Protein AF-A0A6G6K482-F1 (afdb_monomer_lite)

pLDDT: mean 82.24, std 5.98, range [58.75, 89.56]

Secondary structure (DSSP, 8-state):
-HHHHHHHHHHHHH---GGGS-GGG--HHHHHHHHHHHHHHT-

Structure (mmCIF, N/CA/C/O backbone):
data_AF-A0A6G6K482-F1
#
_entry.id   AF-A0A6G6K482-F1
#
loop_
_atom_site.group_PDB
_atom_site.id
_atom_site.type_symbol
_atom_site.label_atom_id
_atom_site.label_alt_id
_atom_site.label_comp_id
_atom_site.label_asym_id
_atom_site.label_entity_id
_atom_site.label_seq_id
_atom_site.pdbx_PDB_ins_code
_atom_site.Cartn_x
_atom_site.Cartn_y
_atom_site.Cartn_z
_atom_site.occupancy
_atom_site.B_iso_or_equiv
_atom_site.auth_seq_id
_atom_site.auth_comp_id
_atom_site.auth_asym_id
_atom_site.auth_atom_id
_atom_site.pdbx_PDB_model_num
ATOM 1 N N . MET A 1 1 ? -7.611 3.417 -11.347 1.00 58.75 1 MET A N 1
ATOM 2 C CA . MET A 1 1 ? -7.631 2.900 -9.959 1.00 58.75 1 MET A CA 1
ATOM 3 C C . MET A 1 1 ? -7.182 1.437 -9.836 1.00 58.75 1 MET A C 1
ATOM 5 O O . MET A 1 1 ? -6.685 1.084 -8.779 1.00 58.75 1 MET A O 1
ATOM 9 N N . GLY A 1 2 ? -7.295 0.593 -10.879 1.00 70.25 2 GLY A N 1
ATOM 10 C CA . GLY A 1 2 ? -6.933 -0.836 -10.794 1.00 70.25 2 GLY A CA 1
ATOM 11 C C . GLY A 1 2 ? -5.463 -1.123 -10.453 1.00 70.25 2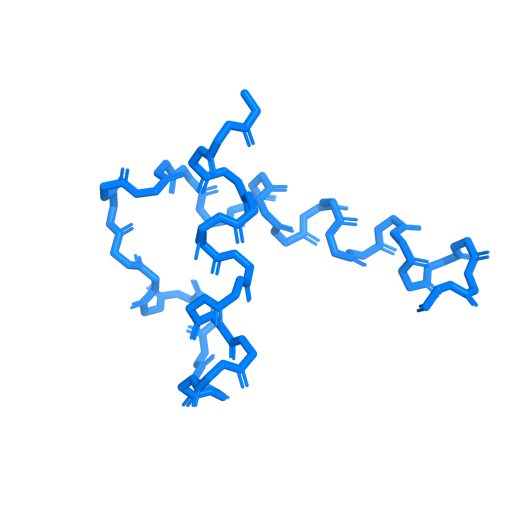 GLY A C 1
ATOM 12 O O . GLY A 1 2 ? -5.199 -1.877 -9.531 1.00 70.25 2 GLY A O 1
ATOM 13 N N . LEU A 1 3 ? -4.508 -0.450 -11.108 1.00 76.81 3 LEU A N 1
ATOM 14 C CA . LEU A 1 3 ? -3.064 -0.713 -10.946 1.00 76.81 3 LEU A CA 1
ATOM 15 C C . LEU A 1 3 ? -2.516 -0.427 -9.534 1.00 76.81 3 LEU A C 1
ATOM 17 O O . LEU A 1 3 ? -1.549 -1.050 -9.107 1.00 76.81 3 LEU A O 1
ATOM 21 N N . LEU A 1 4 ? -3.152 0.492 -8.803 1.00 79.19 4 LEU A N 1
ATOM 22 C CA . LEU A 1 4 ? -2.719 0.923 -7.474 1.00 79.19 4 LEU A CA 1
ATOM 23 C C . LEU A 1 4 ? -3.098 -0.100 -6.398 1.00 79.19 4 LEU A C 1
ATOM 25 O O . LEU A 1 4 ? -2.281 -0.431 -5.543 1.00 79.19 4 LEU A O 1
ATOM 29 N N . LEU A 1 5 ? -4.321 -0.634 -6.488 1.00 82.56 5 LEU A N 1
ATOM 30 C CA . LEU A 1 5 ? -4.789 -1.730 -5.639 1.00 82.56 5 LEU A CA 1
ATOM 31 C C . LEU A 1 5 ? -4.022 -3.016 -5.944 1.00 82.56 5 LEU A C 1
ATOM 33 O O . LEU A 1 5 ? -3.592 -3.692 -5.019 1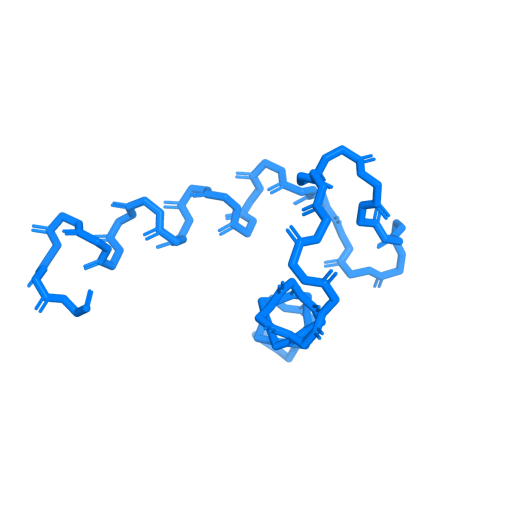.00 82.56 5 LEU A O 1
ATO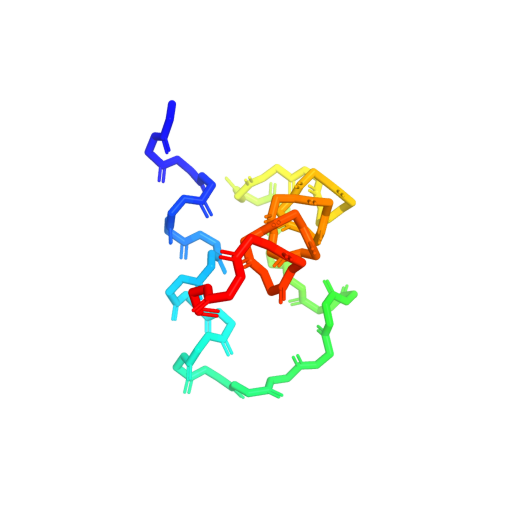M 37 N N . ASP A 1 6 ? -3.784 -3.316 -7.221 1.00 84.44 6 ASP A N 1
ATOM 38 C CA . ASP A 1 6 ? -3.000 -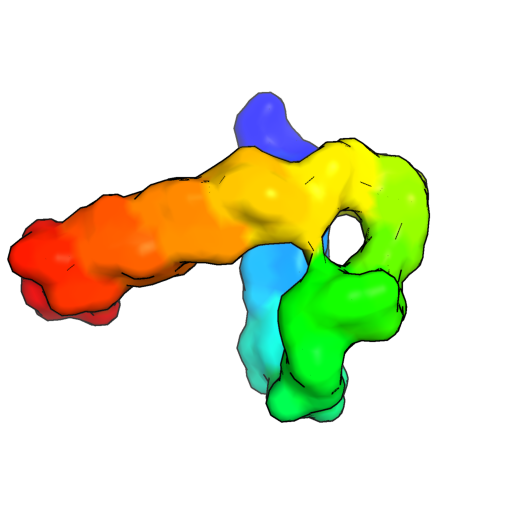4.479 -7.647 1.00 84.44 6 ASP A CA 1
ATOM 39 C C . ASP A 1 6 ? -1.561 -4.426 -7.098 1.00 84.44 6 ASP A C 1
ATOM 41 O O . ASP A 1 6 ? -1.067 -5.401 -6.527 1.00 84.44 6 ASP A O 1
ATOM 45 N N . GLY A 1 7 ? -0.915 -3.256 -7.172 1.00 85.12 7 GLY A N 1
ATOM 46 C CA . GLY A 1 7 ? 0.405 -3.029 -6.581 1.00 85.12 7 GLY A CA 1
ATOM 47 C C . GLY A 1 7 ? 0.410 -3.122 -5.050 1.00 85.12 7 GLY A C 1
ATOM 48 O O . GLY A 1 7 ? 1.344 -3.670 -4.461 1.00 85.12 7 GLY A O 1
ATOM 49 N N . LEU A 1 8 ? -0.653 -2.653 -4.390 1.00 84.69 8 LEU A N 1
ATOM 50 C CA . LEU A 1 8 ? -0.808 -2.781 -2.942 1.00 84.69 8 LEU A CA 1
ATOM 51 C C . LEU A 1 8 ? -1.027 -4.241 -2.510 1.00 84.69 8 LEU A C 1
ATOM 53 O O . LEU A 1 8 ? -0.360 -4.710 -1.588 1.00 84.69 8 LEU A O 1
ATOM 57 N N . PHE A 1 9 ? -1.897 -4.990 -3.190 1.00 85.25 9 PHE A N 1
ATOM 58 C CA . PHE A 1 9 ? -2.113 -6.414 -2.919 1.00 85.25 9 PHE A CA 1
ATOM 59 C C . PHE A 1 9 ? -0.861 -7.242 -3.203 1.00 85.25 9 PHE A C 1
ATOM 61 O O . PHE A 1 9 ? -0.544 -8.156 -2.440 1.00 85.25 9 PHE A O 1
ATOM 68 N N . TYR A 1 10 ? -0.097 -6.890 -4.239 1.00 85.12 10 TYR A N 1
ATOM 69 C CA . TYR A 1 10 ? 1.209 -7.492 -4.488 1.00 85.12 10 TYR A CA 1
ATOM 70 C C . TYR A 1 10 ? 2.153 -7.293 -3.294 1.00 85.12 10 TYR A C 1
ATOM 72 O O . TYR A 1 10 ? 2.766 -8.256 -2.832 1.00 85.12 10 TYR A O 1
ATOM 80 N N . ARG A 1 11 ? 2.223 -6.075 -2.737 1.00 84.12 11 ARG A N 1
ATOM 81 C CA . ARG A 1 11 ? 3.031 -5.765 -1.545 1.00 84.12 11 ARG A CA 1
ATOM 82 C C . ARG A 1 11 ? 2.568 -6.516 -0.297 1.00 84.12 11 ARG A C 1
ATOM 84 O O . ARG A 1 11 ? 3.418 -6.959 0.478 1.00 84.12 11 ARG A O 1
ATOM 91 N N . LEU A 1 12 ? 1.257 -6.638 -0.093 1.00 83.81 12 LEU A N 1
ATOM 92 C CA . LEU A 1 12 ? 0.679 -7.385 1.028 1.00 83.81 12 LEU A CA 1
ATOM 93 C C . LEU A 1 12 ? 0.981 -8.885 0.911 1.00 83.81 12 LEU A C 1
ATOM 95 O O . LEU A 1 12 ? 1.253 -9.532 1.916 1.00 83.81 12 LEU A O 1
ATOM 99 N N . ARG A 1 13 ? 1.010 -9.424 -0.313 1.00 85.62 13 ARG A N 1
ATOM 100 C CA . ARG A 1 13 ? 1.319 -10.834 -0.576 1.00 85.62 13 ARG A CA 1
ATOM 101 C C . ARG A 1 13 ? 2.811 -11.163 -0.485 1.00 85.62 13 ARG A C 1
ATOM 103 O O . ARG A 1 13 ? 3.158 -12.220 0.025 1.00 85.62 13 ARG A O 1
ATOM 110 N N . ASN A 1 14 ? 3.682 -10.298 -1.008 1.00 84.44 14 ASN A N 1
ATOM 111 C CA . ASN A 1 14 ? 5.127 -10.561 -1.080 1.00 84.44 14 ASN A CA 1
ATOM 112 C C . ASN A 1 14 ? 5.924 -10.018 0.111 1.00 84.44 14 ASN A C 1
ATOM 114 O O . ASN A 1 14 ? 7.085 -10.373 0.271 1.00 84.44 14 ASN A O 1
ATOM 118 N N . ALA A 1 15 ? 5.355 -9.125 0.921 1.00 76.38 15 ALA A N 1
ATOM 119 C CA . ALA A 1 15 ? 6.012 -8.471 2.055 1.00 76.38 15 ALA A CA 1
ATOM 120 C C . ALA A 1 15 ? 7.345 -7.710 1.764 1.00 76.38 15 ALA A C 1
ATOM 122 O O . ALA A 1 15 ? 7.900 -7.095 2.678 1.00 76.38 15 ALA A O 1
ATOM 123 N N . GLY A 1 16 ? 7.834 -7.690 0.518 1.00 82.50 16 GLY A N 1
ATOM 124 C CA . GLY A 1 16 ? 9.134 -7.141 0.111 1.00 82.50 16 GLY A CA 1
ATOM 125 C C . GLY A 1 16 ? 9.220 -5.607 0.070 1.00 82.50 16 GLY A C 1
ATOM 126 O O . GLY A 1 16 ? 8.212 -4.917 0.190 1.00 82.50 16 GLY A O 1
ATOM 127 N N . PRO A 1 17 ? 10.417 -5.019 -0.070 1.00 82.00 17 PRO A N 1
ATOM 128 C CA . PRO A 1 17 ? 10.599 -3.565 -0.069 1.00 82.00 17 PRO A CA 1
ATOM 129 C C . PRO A 1 17 ? 9.834 -2.877 -1.214 1.00 82.00 17 PRO A C 1
ATOM 131 O O . PRO A 1 17 ? 9.790 -3.375 -2.331 1.00 82.00 17 PRO A O 1
ATOM 134 N N . TRP A 1 18 ? 9.280 -1.680 -0.968 1.00 81.50 18 TRP A N 1
ATOM 135 C CA . TRP A 1 18 ? 8.506 -0.910 -1.966 1.00 81.50 18 TRP A CA 1
ATOM 136 C C . TRP A 1 18 ? 9.269 -0.606 -3.263 1.00 81.50 18 TRP A C 1
ATOM 138 O O . TRP A 1 18 ? 8.657 -0.400 -4.303 1.00 81.50 18 TRP A O 1
ATOM 148 N N . ARG A 1 19 ? 10.603 -0.580 -3.199 1.00 80.25 19 ARG A N 1
ATOM 149 C CA . ARG A 1 19 ? 11.491 -0.385 -4.353 1.00 80.25 19 ARG A CA 1
ATOM 150 C C . ARG A 1 19 ? 11.506 -1.559 -5.329 1.00 80.25 19 ARG A C 1
ATOM 152 O O . ARG A 1 19 ? 11.914 -1.363 -6.462 1.00 80.25 19 ARG A O 1
ATOM 159 N N . ASP A 1 20 ? 11.098 -2.741 -4.884 1.00 84.19 20 ASP A N 1
ATOM 160 C CA . ASP A 1 20 ? 11.080 -3.960 -5.697 1.00 84.19 20 ASP A CA 1
ATOM 161 C C . ASP A 1 20 ? 9.728 -4.164 -6.402 1.00 84.19 20 ASP A C 1
ATOM 163 O O . ASP A 1 20 ? 9.424 -5.223 -6.946 1.00 84.19 20 ASP A O 1
ATOM 167 N N . LEU A 1 21 ? 8.859 -3.150 -6.354 1.00 82.44 21 LEU A N 1
ATOM 168 C CA . LEU A 1 21 ? 7.546 -3.243 -6.959 1.00 82.44 21 LEU A CA 1
ATOM 169 C C . LEU A 1 21 ? 7.669 -3.175 -8.491 1.00 82.44 21 LEU A C 1
ATOM 171 O O . LEU A 1 21 ? 8.281 -2.238 -9.008 1.00 82.44 21 LEU A O 1
ATOM 175 N N . PRO A 1 22 ? 7.062 -4.118 -9.228 1.00 81.81 22 PRO A N 1
ATOM 176 C CA . PRO A 1 22 ? 7.106 -4.117 -10.683 1.00 81.81 22 PRO A CA 1
ATOM 177 C C . PRO A 1 22 ? 6.559 -2.817 -11.288 1.00 81.81 22 PRO A C 1
ATOM 179 O O . PRO A 1 22 ? 5.446 -2.396 -10.966 1.00 81.81 22 PRO A O 1
ATOM 182 N N . GLU A 1 23 ? 7.289 -2.237 -12.244 1.00 79.88 23 GLU A N 1
ATOM 183 C CA . GLU A 1 23 ? 6.943 -0.957 -12.889 1.00 79.88 23 GLU A CA 1
ATOM 184 C C . GLU A 1 23 ? 5.585 -0.990 -13.625 1.00 79.88 23 GLU A C 1
ATOM 186 O O . GLU A 1 23 ? 4.943 0.040 -13.815 1.00 79.88 23 GLU A O 1
ATOM 191 N N . ARG A 1 24 ? 5.072 -2.193 -13.939 1.00 83.94 24 ARG A N 1
ATOM 192 C CA . ARG A 1 24 ? 3.721 -2.422 -14.496 1.00 83.94 24 ARG A CA 1
ATOM 193 C C . ARG A 1 24 ? 2.585 -1.857 -13.635 1.00 83.94 24 ARG A C 1
ATOM 195 O O . ARG A 1 24 ? 1.498 -1.624 -14.153 1.00 83.94 24 ARG A O 1
ATOM 202 N N . PHE A 1 25 ? 2.809 -1.676 -12.334 1.00 79.19 25 PHE A N 1
ATOM 203 C CA . PHE A 1 25 ? 1.823 -1.100 -11.414 1.00 79.19 25 PHE A CA 1
ATOM 204 C C . PHE A 1 25 ?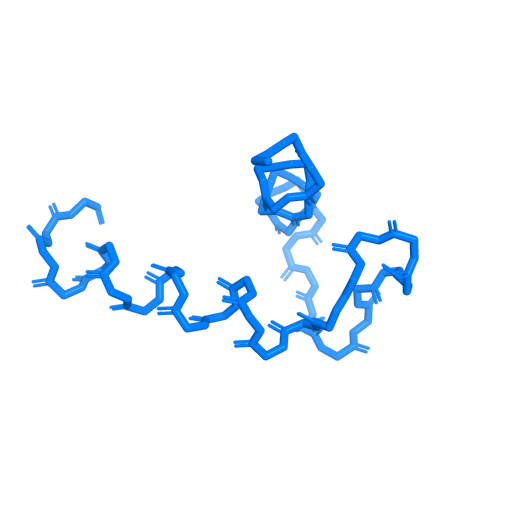 1.901 0.433 -11.343 1.00 79.19 25 PHE A C 1
ATOM 206 O O . PHE A 1 25 ? 1.078 1.068 -10.682 1.00 79.19 25 PHE A O 1
ATOM 213 N N . GLY A 1 26 ? 2.863 1.033 -12.048 1.00 80.31 26 GLY A N 1
ATOM 214 C CA . GLY A 1 26 ? 3.182 2.448 -11.977 1.00 80.31 26 GLY A CA 1
ATOM 215 C C . GLY A 1 26 ? 4.174 2.778 -10.854 1.00 80.31 26 GLY A C 1
ATOM 216 O O . GLY A 1 26 ? 4.726 1.884 -10.209 1.00 80.31 26 GLY A O 1
ATOM 217 N N . PRO A 1 27 ? 4.421 4.075 -10.607 1.00 83.06 27 PRO A N 1
ATOM 218 C CA . PRO A 1 27 ? 5.422 4.517 -9.645 1.00 83.06 27 PRO A CA 1
ATOM 219 C C . PRO A 1 27 ? 5.091 4.044 -8.225 1.00 83.06 27 PRO A C 1
ATOM 221 O O . PRO A 1 27 ? 4.035 4.378 -7.676 1.00 83.06 27 PRO A O 1
ATOM 224 N N . TYR A 1 28 ? 6.027 3.339 -7.580 1.00 82.56 28 TYR A N 1
ATOM 225 C CA . TYR A 1 28 ? 5.860 2.878 -6.196 1.00 82.56 28 TYR A CA 1
ATOM 226 C C . TYR A 1 28 ? 5.573 4.036 -5.224 1.00 82.56 28 TYR A C 1
ATOM 228 O O . TYR A 1 28 ? 4.864 3.847 -4.239 1.00 82.56 28 TYR A O 1
ATOM 236 N N . SER A 1 29 ? 6.069 5.248 -5.511 1.00 84.38 29 SER A N 1
ATOM 237 C CA . SER A 1 29 ? 5.825 6.462 -4.719 1.00 84.38 29 SER A CA 1
ATOM 238 C C . SER A 1 29 ? 4.339 6.800 -4.601 1.00 84.38 29 SER A C 1
ATOM 240 O O . SER A 1 29 ? 3.896 7.272 -3.555 1.00 84.38 29 SER A O 1
ATOM 242 N N . THR A 1 30 ? 3.553 6.523 -5.644 1.00 85.69 30 THR A N 1
ATOM 243 C CA . THR A 1 30 ? 2.105 6.744 -5.631 1.00 85.69 30 THR A CA 1
ATOM 244 C C . THR A 1 30 ? 1.431 5.746 -4.692 1.00 85.69 30 THR A C 1
ATOM 246 O O . THR A 1 30 ? 0.695 6.156 -3.798 1.00 85.69 30 THR A O 1
ATOM 249 N N . ILE A 1 31 ? 1.728 4.451 -4.827 1.00 86.31 31 ILE A N 1
ATOM 250 C CA . ILE A 1 31 ? 1.147 3.395 -3.979 1.00 86.31 31 ILE A CA 1
ATOM 251 C C . ILE A 1 31 ? 1.564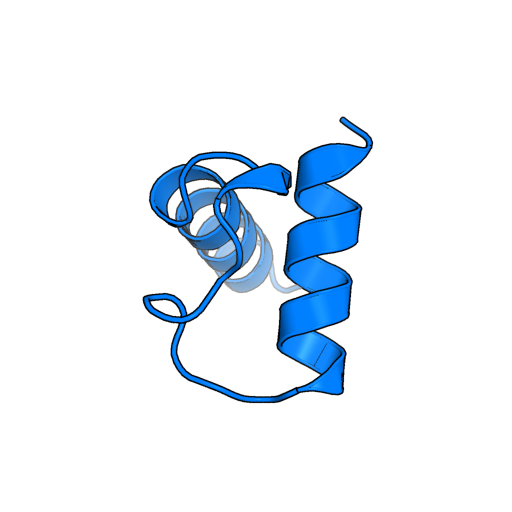 3.592 -2.515 1.00 86.31 31 ILE A C 1
ATOM 253 O O . ILE A 1 31 ? 0.728 3.510 -1.618 1.00 86.31 31 ILE A O 1
ATOM 257 N N . HIS A 1 32 ? 2.830 3.935 -2.271 1.00 86.06 32 HIS A N 1
ATOM 258 C CA . HIS A 1 32 ? 3.346 4.234 -0.938 1.00 86.06 32 HIS A CA 1
ATOM 259 C C . HIS A 1 32 ? 2.659 5.455 -0.307 1.00 86.06 32 HIS A C 1
ATOM 261 O O . HIS A 1 32 ? 2.311 5.425 0.872 1.00 86.06 32 HIS A O 1
ATOM 267 N N . GLY A 1 33 ? 2.423 6.519 -1.083 1.00 88.50 33 GLY A N 1
ATOM 268 C CA . GLY A 1 33 ? 1.693 7.700 -0.615 1.00 88.50 33 GLY A CA 1
ATOM 269 C C . GLY A 1 33 ? 0.254 7.377 -0.207 1.00 88.50 33 GLY A C 1
ATOM 270 O O . GLY A 1 33 ? -0.201 7.825 0.845 1.00 88.50 33 GLY A O 1
ATOM 271 N N . TRP A 1 34 ? -0.439 6.546 -0.989 1.00 85.81 34 TRP A N 1
ATOM 272 C CA . TRP A 1 34 ? -1.782 6.061 -0.656 1.00 85.81 34 TRP A CA 1
ATOM 273 C C . TRP A 1 34 ? -1.793 5.157 0.574 1.00 85.81 34 TRP A C 1
ATOM 275 O O . TRP A 1 34 ? -2.598 5.379 1.473 1.00 85.81 34 TRP A O 1
ATOM 285 N N . HIS A 1 35 ? -0.859 4.209 0.661 1.00 84.69 35 HIS A N 1
ATOM 286 C CA . HIS A 1 35 ? -0.699 3.356 1.836 1.00 84.69 35 HIS A CA 1
ATOM 287 C C . HIS A 1 35 ? -0.448 4.187 3.103 1.00 84.69 35 HIS A C 1
ATOM 289 O O . HIS A 1 35 ? -1.097 3.981 4.122 1.00 84.69 35 HIS A O 1
ATOM 295 N N . SER A 1 36 ? 0.447 5.179 3.036 1.00 87.75 36 SER A N 1
ATOM 296 C CA . SER A 1 36 ? 0.713 6.081 4.161 1.00 87.75 36 SER A CA 1
ATOM 297 C C . SER A 1 36 ? -0.507 6.925 4.532 1.00 87.75 36 SER A C 1
ATOM 299 O O . SER A 1 36 ? -0.712 7.209 5.709 1.00 87.75 36 SER A O 1
ATOM 301 N N . ARG A 1 37 ? -1.327 7.317 3.553 1.00 89.06 37 ARG A N 1
ATOM 302 C CA . ARG A 1 37 ? -2.572 8.046 3.805 1.00 89.06 37 ARG A CA 1
ATOM 303 C C . ARG A 1 37 ? -3.607 7.179 4.517 1.00 89.06 37 ARG A C 1
ATOM 305 O O . ARG A 1 37 ? -4.193 7.651 5.478 1.00 89.06 37 ARG A O 1
ATOM 312 N N . TRP A 1 38 ? -3.782 5.928 4.103 1.00 84.56 38 TRP A N 1
ATOM 313 C CA . TRP A 1 38 ? -4.690 4.991 4.775 1.00 84.56 38 TRP A CA 1
ATOM 314 C C . TRP A 1 38 ? -4.227 4.650 6.188 1.00 84.56 38 TRP A C 1
ATOM 316 O O . TRP A 1 38 ? -5.021 4.744 7.116 1.00 84.56 38 TRP A O 1
ATOM 326 N N . ALA A 1 39 ? -2.929 4.400 6.372 1.00 84.75 39 ALA A N 1
ATOM 327 C CA . ALA A 1 39 ? -2.359 4.174 7.698 1.00 84.75 39 ALA A CA 1
ATOM 328 C C . ALA A 1 39 ? -2.547 5.385 8.635 1.00 84.75 39 ALA A C 1
ATOM 330 O O . ALA A 1 39 ? -2.673 5.224 9.845 1.00 84.75 39 ALA A O 1
ATOM 331 N N . LYS A 1 40 ? -2.570 6.610 8.089 1.00 88.12 40 LYS A N 1
ATOM 332 C CA . LYS A 1 40 ? -2.884 7.831 8.850 1.00 88.12 40 LYS A CA 1
ATOM 333 C C . LYS A 1 40 ? -4.375 7.991 9.142 1.00 88.12 40 LYS A C 1
ATOM 335 O O . LYS A 1 40 ? -4.708 8.503 10.203 1.00 88.12 40 LYS A O 1
ATOM 340 N N . ASP A 1 41 ? -5.241 7.560 8.229 1.00 89.56 41 ASP A N 1
ATOM 341 C CA . ASP A 1 41 ? -6.698 7.536 8.426 1.00 89.56 41 ASP A CA 1
ATOM 342 C C . ASP A 1 41 ? -7.157 6.400 9.365 1.00 89.56 41 ASP A C 1
ATOM 344 O O . ASP A 1 41 ? -8.333 6.335 9.712 1.00 89.56 41 ASP A O 1
ATOM 348 N N . GLY A 1 42 ? -6.245 5.536 9.826 1.00 77.94 42 GLY A N 1
ATOM 349 C CA . GLY A 1 42 ? -6.546 4.460 10.777 1.00 77.94 42 GLY A CA 1
ATOM 350 C C . GLY A 1 42 ? -7.113 3.191 10.139 1.00 77.94 42 GLY A C 1
ATOM 351 O O . GLY A 1 42 ? -7.737 2.393 10.838 1.00 77.94 42 GLY A O 1
ATOM 352 N N . LEU A 1 43 ? -6.907 3.024 8.829 1.00 62.75 43 LEU A N 1
ATOM 353 C CA . LEU A 1 43 ? -7.113 1.769 8.100 1.00 62.75 43 LEU A CA 1
ATOM 354 C C . LEU A 1 43 ? -5.960 0.787 8.337 1.00 62.75 43 LEU A C 1
ATOM 356 O O . LEU A 1 43 ? -4.790 1.240 8.361 1.00 62.75 43 LEU A O 1
#

Radius of gyration: 9.76 Å; chains: 1; bounding box: 19×19×25 Å

Foldseek 3Di:
DVLLVVQVVVCVVPVDDLVPGDCSSPDSVVSVVVVVVVVVVVD

Sequence (43 aa):
MGLLLDGLFYRLRNAGPWRDLPERFGPYSTIHGWHSRWAKDGL